Protein AF-A0A968XPE2-F1 (afdb_monomer)

Nearest PDB structure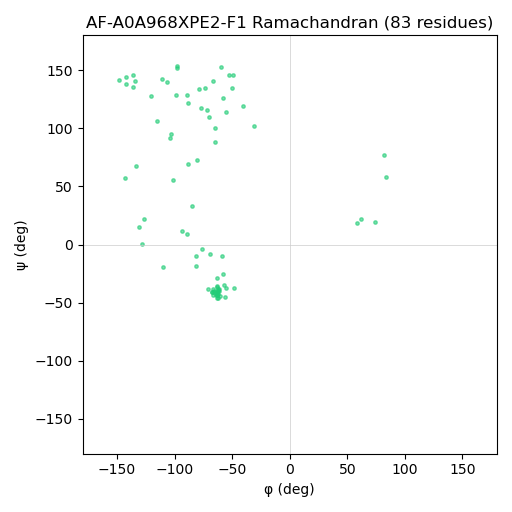s (foldseek):
  4ioa-assembly1_W  TM=9.287E-01  e=2.825E-03  Deinococcus radiodurans
  3pip-assembly1_W  TM=9.243E-01  e=3.987E-03  Deinococcus radiodurans
  8cvm-assembly1_y  TM=9.393E-01  e=6.920E-03  Cutibacterium acnes
  6ywy-assembly1_U  TM=7.760E-01  e=1.583E-02  Neurospora crassa
  7pkt-assembly1_x  TM=6.448E-01  e=1.437E-01  Chlamydomonas reinhardtii

pLDDT: mean 79.41, std 13.46, range [47.72, 92.25]

Mean predicted aligned error: 11.91 Å

Sequence (85 aa):
MEQYGSPARRPEDQLATLKGLGLNKMNRRREVEDTPSVRGMLTKVDTWVRIVTRSNAPSRAVFEMVAAIFGREAGSRHAAQRDQR

Structure (mmCIF, N/CA/C/O backbone):
data_AF-A0A968XPE2-F1
#
_entry.id   AF-A0A968XPE2-F1
#
loop_
_atom_site.group_PDB
_atom_site.id
_atom_site.type_symbol
_atom_site.label_atom_id
_atom_site.label_alt_id
_atom_site.label_comp_id
_atom_site.label_asym_id
_atom_site.label_entity_id
_atom_site.label_seq_id
_atom_site.pdbx_PDB_ins_code
_atom_site.Cartn_x
_atom_site.Cartn_y
_atom_site.Cartn_z
_atom_site.occupancy
_atom_site.B_iso_or_equiv
_atom_site.auth_seq_id
_atom_site.auth_comp_id
_atom_site.auth_asym_id
_atom_site.auth_atom_id
_atom_site.pdbx_PDB_model_num
ATOM 1 N N . MET A 1 1 ? -0.424 2.894 5.530 1.00 85.75 1 MET A N 1
ATOM 2 C CA . MET A 1 1 ? 0.350 1.964 4.670 1.00 85.75 1 MET A CA 1
ATOM 3 C C . MET A 1 1 ? 1.714 2.560 4.343 1.00 85.75 1 MET A C 1
ATOM 5 O O . MET A 1 1 ? 1.820 3.780 4.293 1.00 85.75 1 MET A O 1
ATOM 9 N N . GLU A 1 2 ? 2.734 1.724 4.157 1.00 89.44 2 GLU A N 1
ATOM 10 C CA . GLU A 1 2 ? 4.134 2.097 3.910 1.00 89.44 2 GLU A CA 1
ATOM 11 C C . GLU A 1 2 ? 4.737 1.251 2.786 1.00 89.44 2 GLU A C 1
ATOM 13 O O . GLU A 1 2 ? 4.564 0.035 2.784 1.00 89.44 2 GLU A O 1
ATOM 18 N N . GLN A 1 3 ? 5.468 1.867 1.856 1.00 89.88 3 GLN A N 1
ATOM 19 C CA . GLN A 1 3 ? 6.236 1.132 0.846 1.00 89.88 3 GLN A CA 1
ATOM 20 C C . GLN A 1 3 ? 7.640 0.804 1.368 1.00 89.88 3 GLN A C 1
ATOM 22 O O . GLN A 1 3 ? 8.404 1.724 1.663 1.00 89.88 3 GLN A O 1
ATOM 27 N N . TYR A 1 4 ? 7.999 -0.482 1.416 1.00 87.88 4 TYR A N 1
ATOM 28 C CA . TYR A 1 4 ? 9.327 -0.943 1.854 1.00 87.88 4 TYR A CA 1
ATOM 29 C C . TYR A 1 4 ? 10.193 -1.513 0.720 1.00 87.88 4 TYR A C 1
ATOM 31 O O . TYR A 1 4 ? 11.409 -1.604 0.866 1.00 87.88 4 TYR A O 1
ATOM 39 N N . GLY A 1 5 ? 9.585 -1.908 -0.404 1.00 84.12 5 GLY A N 1
ATOM 40 C CA . GLY A 1 5 ? 10.273 -2.515 -1.547 1.00 84.12 5 GLY A CA 1
ATOM 41 C C . GLY A 1 5 ? 10.300 -1.612 -2.783 1.00 84.12 5 GLY A C 1
ATOM 42 O O . GLY A 1 5 ? 9.321 -0.927 -3.079 1.00 84.12 5 GLY A O 1
ATOM 43 N N . SER A 1 6 ? 11.417 -1.634 -3.521 1.00 85.75 6 SER A N 1
ATOM 44 C CA . SER A 1 6 ? 11.582 -0.859 -4.761 1.00 85.75 6 SER A CA 1
ATOM 45 C C . SER A 1 6 ? 10.878 -1.521 -5.952 1.00 85.75 6 SER A C 1
ATOM 47 O O . SER A 1 6 ? 11.075 -2.718 -6.176 1.00 85.75 6 SER A O 1
ATOM 49 N N . PRO A 1 7 ? 10.118 -0.766 -6.769 1.00 84.06 7 PRO A N 1
ATOM 50 C CA . PRO A 1 7 ? 9.408 -1.313 -7.922 1.00 84.06 7 PRO A CA 1
ATOM 51 C C . PRO A 1 7 ? 10.191 -1.220 -9.250 1.00 84.06 7 PRO A C 1
ATOM 53 O O . PRO A 1 7 ? 9.623 -1.469 -10.306 1.00 84.06 7 PRO A O 1
ATOM 56 N N . ALA A 1 8 ? 11.488 -0.886 -9.234 1.00 84.88 8 ALA A N 1
ATOM 57 C CA . ALA A 1 8 ? 12.280 -0.507 -10.421 1.00 84.88 8 ALA A CA 1
ATOM 58 C C . ALA A 1 8 ? 12.385 -1.546 -11.567 1.00 84.88 8 ALA A C 1
ATOM 60 O O . ALA A 1 8 ? 12.886 -1.218 -12.637 1.00 84.88 8 ALA A O 1
ATOM 61 N N . ARG A 1 9 ? 11.943 -2.793 -11.364 1.00 86.44 9 ARG A N 1
ATOM 62 C CA . ARG A 1 9 ? 11.936 -3.866 -12.381 1.00 86.44 9 ARG A CA 1
ATOM 63 C C . ARG A 1 9 ? 10.558 -4.513 -12.551 1.00 86.44 9 ARG A C 1
ATOM 65 O O . ARG A 1 9 ? 10.464 -5.675 -12.939 1.00 86.44 9 ARG A O 1
ATOM 72 N N . ARG A 1 10 ? 9.495 -3.813 -12.159 1.00 85.31 10 ARG A N 1
ATOM 73 C CA . ARG A 1 10 ? 8.128 -4.337 -12.189 1.00 85.31 10 ARG A CA 1
ATOM 74 C C . ARG A 1 10 ? 7.384 -3.884 -13.439 1.00 85.31 10 ARG A C 1
ATOM 76 O O . ARG A 1 10 ? 7.719 -2.831 -13.982 1.00 85.31 10 ARG A O 1
ATOM 83 N N . PRO A 1 11 ? 6.406 -4.683 -13.898 1.00 91.06 11 PRO A N 1
ATOM 84 C CA . PRO A 1 11 ? 5.584 -4.293 -15.027 1.00 91.06 11 PRO A CA 1
ATOM 85 C C . PRO A 1 11 ? 4.826 -2.988 -14.736 1.00 91.06 11 PRO A C 1
ATOM 87 O O . PRO A 1 11 ? 4.604 -2.592 -13.585 1.00 91.06 11 PRO A O 1
ATOM 90 N N . GLU A 1 12 ? 4.514 -2.265 -15.809 1.00 90.50 12 GLU A N 1
ATOM 91 C CA . GLU A 1 12 ? 4.042 -0.878 -15.753 1.00 90.50 12 GLU A CA 1
ATOM 92 C C . GLU A 1 12 ? 2.696 -0.726 -15.027 1.00 90.50 12 GLU A C 1
ATOM 94 O O . GLU A 1 12 ? 2.444 0.279 -14.363 1.00 90.50 12 GLU A O 1
ATOM 99 N N . ASP A 1 13 ? 1.863 -1.763 -15.066 1.00 91.12 13 ASP A N 1
ATOM 100 C CA . ASP A 1 13 ? 0.575 -1.852 -14.380 1.00 91.12 13 ASP A CA 1
ATOM 101 C C . ASP A 1 13 ? 0.711 -1.800 -12.845 1.00 91.12 13 ASP A C 1
ATOM 103 O O . ASP A 1 13 ? -0.053 -1.115 -12.152 1.00 91.12 13 ASP A O 1
ATOM 107 N N . GLN A 1 14 ? 1.725 -2.465 -12.293 1.00 89.88 14 GLN A N 1
ATOM 108 C CA . GLN A 1 14 ? 2.031 -2.431 -10.863 1.00 89.88 14 GLN A CA 1
ATOM 109 C C . GLN A 1 14 ? 2.587 -1.064 -10.457 1.00 89.88 14 GLN A C 1
ATOM 111 O O . GLN A 1 14 ? 2.217 -0.524 -9.410 1.00 89.88 14 GLN A O 1
ATOM 116 N N . LEU A 1 15 ? 3.417 -0.456 -11.311 1.00 90.31 15 LEU A N 1
ATOM 117 C CA . LEU A 1 15 ? 3.913 0.908 -11.113 1.00 90.31 15 LEU A CA 1
ATOM 118 C C . LEU A 1 15 ? 2.767 1.928 -11.114 1.00 90.31 15 LEU A C 1
ATOM 120 O O . LEU A 1 15 ? 2.732 2.816 -10.260 1.00 90.31 15 LEU A O 1
ATOM 124 N N . ALA A 1 16 ? 1.810 1.788 -12.031 1.00 92.12 16 ALA A N 1
ATOM 125 C CA . ALA A 1 16 ? 0.610 2.616 -12.081 1.00 92.12 16 ALA A CA 1
ATOM 126 C C . ALA A 1 16 ? -0.251 2.442 -10.820 1.00 92.12 16 ALA A C 1
ATOM 128 O O . ALA A 1 16 ? -0.725 3.431 -10.262 1.00 92.12 16 ALA A O 1
ATOM 129 N N . THR A 1 17 ? -0.375 1.213 -10.310 1.00 91.88 17 THR A N 1
ATOM 130 C CA . THR A 1 17 ? -1.097 0.923 -9.060 1.00 91.88 17 THR A CA 1
ATOM 131 C C . THR A 1 17 ? -0.442 1.616 -7.861 1.00 91.88 17 THR A C 1
ATOM 133 O O . THR A 1 17 ? -1.119 2.294 -7.090 1.00 91.88 17 THR A O 1
ATOM 136 N N . LEU A 1 18 ? 0.887 1.538 -7.730 1.00 90.25 18 LEU A N 1
ATOM 137 C CA . LEU A 1 18 ? 1.626 2.243 -6.675 1.00 90.25 18 LEU A CA 1
ATOM 138 C C . LEU A 1 18 ? 1.469 3.766 -6.782 1.00 90.25 18 LEU A C 1
ATOM 140 O O . LEU A 1 18 ? 1.267 4.433 -5.767 1.00 90.25 18 LEU A O 1
ATOM 144 N N . LYS A 1 19 ? 1.494 4.324 -8.000 1.00 90.06 19 LYS A N 1
ATOM 145 C CA . LYS A 1 19 ? 1.220 5.751 -8.237 1.00 90.06 19 LYS A CA 1
ATOM 146 C C . LYS A 1 19 ? -0.211 6.133 -7.843 1.00 90.06 19 LYS A C 1
ATOM 148 O O . LYS A 1 19 ? -0.381 7.142 -7.162 1.00 90.06 19 LYS A O 1
ATOM 153 N N . GLY A 1 20 ? -1.209 5.319 -8.195 1.00 90.06 20 GLY A N 1
ATOM 154 C CA . GLY A 1 20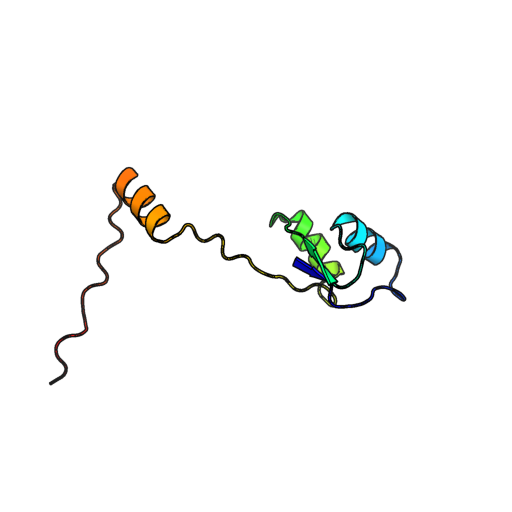 ? -2.619 5.520 -7.833 1.00 90.06 20 GLY A CA 1
ATOM 155 C C . GLY A 1 20 ? -2.868 5.461 -6.323 1.00 90.06 20 GLY A C 1
ATOM 156 O O . GLY A 1 20 ? -3.624 6.261 -5.780 1.00 90.06 20 GLY A O 1
ATOM 157 N N . LEU A 1 21 ? -2.135 4.596 -5.619 1.00 89.94 21 LEU A N 1
ATOM 158 C CA . LEU A 1 21 ? -2.105 4.536 -4.155 1.00 89.94 21 LEU A CA 1
ATOM 159 C C . LEU A 1 21 ? -1.275 5.668 -3.517 1.00 89.94 21 LEU A C 1
ATOM 161 O O . LEU A 1 21 ? -1.215 5.781 -2.294 1.00 89.94 21 LEU A O 1
ATOM 165 N N . GLY A 1 22 ? -0.620 6.527 -4.304 1.00 88.75 22 GLY A N 1
ATOM 166 C CA . GLY A 1 22 ? 0.213 7.622 -3.803 1.00 88.75 22 GLY A CA 1
ATOM 167 C C . GLY A 1 22 ? 1.564 7.184 -3.223 1.00 88.75 22 GLY A C 1
ATOM 168 O O . GLY A 1 22 ? 2.180 7.946 -2.475 1.00 88.75 22 GLY A O 1
ATOM 169 N N . LEU A 1 23 ? 2.032 5.983 -3.568 1.00 88.06 23 LEU A N 1
ATOM 170 C CA . LEU A 1 23 ? 3.302 5.370 -3.163 1.00 88.06 23 LEU A CA 1
ATOM 171 C C . LEU A 1 23 ? 4.350 5.480 -4.289 1.00 88.06 23 LEU A C 1
ATOM 173 O O . LEU A 1 23 ? 4.900 4.491 -4.760 1.00 88.06 23 LEU A O 1
ATOM 177 N N . ASN A 1 24 ? 4.610 6.705 -4.759 1.00 83.31 24 ASN A N 1
ATOM 178 C CA . ASN A 1 24 ? 5.525 6.965 -5.886 1.00 83.31 24 ASN A CA 1
ATOM 179 C C . ASN A 1 24 ? 7.020 6.995 -5.487 1.00 83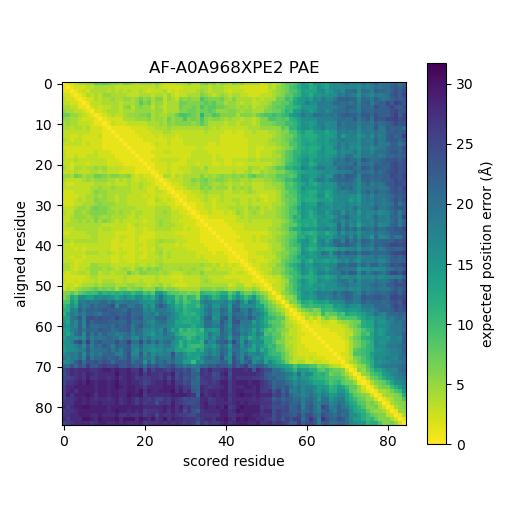.31 24 ASN A C 1
ATOM 181 O O . ASN A 1 24 ? 7.893 7.075 -6.346 1.00 83.31 24 ASN A O 1
ATOM 185 N N . LYS A 1 25 ? 7.337 6.996 -4.185 1.00 83.31 25 LYS A N 1
ATOM 186 C CA . LYS A 1 25 ? 8.713 7.031 -3.662 1.00 83.31 25 LYS A CA 1
ATOM 187 C C . LYS A 1 25 ? 8.869 6.044 -2.508 1.00 83.31 25 LYS A C 1
ATOM 189 O O . LYS A 1 25 ? 7.962 5.923 -1.689 1.00 83.31 25 LYS A O 1
ATOM 194 N N . MET A 1 26 ? 10.056 5.445 -2.407 1.00 87.62 26 MET A N 1
ATOM 195 C CA . MET A 1 26 ? 10.442 4.552 -1.310 1.00 87.62 26 MET A CA 1
ATOM 196 C C . MET A 1 26 ? 10.221 5.188 0.063 1.00 87.62 26 MET A C 1
ATOM 198 O O . MET A 1 26 ? 10.400 6.397 0.226 1.00 87.62 26 MET A O 1
ATOM 202 N N . ASN A 1 27 ? 9.856 4.362 1.049 1.00 84.44 27 ASN A N 1
ATOM 203 C CA . ASN A 1 27 ? 9.610 4.761 2.438 1.00 84.44 27 ASN A CA 1
ATOM 204 C C . ASN A 1 27 ? 8.513 5.828 2.602 1.00 84.44 27 ASN A C 1
ATOM 206 O O . ASN A 1 27 ? 8.423 6.498 3.632 1.00 84.44 27 ASN A O 1
ATOM 210 N N . ARG A 1 28 ? 7.645 6.010 1.597 1.00 86.88 28 ARG A N 1
ATOM 211 C CA . ARG A 1 28 ? 6.445 6.831 1.753 1.00 86.8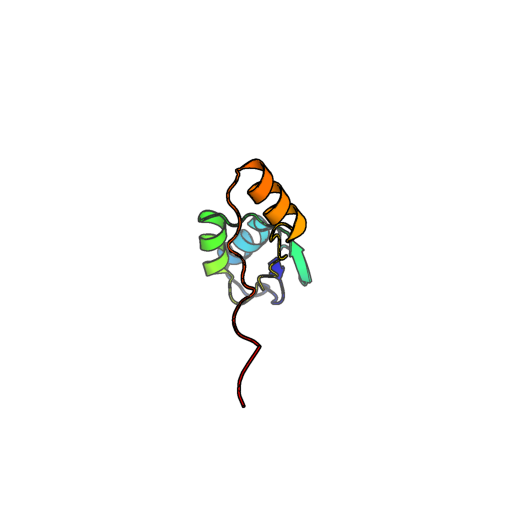8 28 ARG A CA 1
ATOM 212 C C . ARG A 1 28 ? 5.423 6.092 2.595 1.00 86.88 28 ARG A C 1
ATOM 214 O O . ARG A 1 28 ? 5.102 4.931 2.339 1.00 86.88 28 ARG A O 1
ATOM 221 N N . ARG A 1 29 ? 4.849 6.829 3.541 1.00 89.25 29 ARG A N 1
ATOM 222 C CA . ARG A 1 29 ? 3.647 6.437 4.265 1.00 89.25 29 ARG A CA 1
ATOM 223 C C . ARG A 1 29 ? 2.470 7.259 3.781 1.00 89.25 29 ARG A C 1
ATOM 225 O O . ARG A 1 29 ? 2.602 8.460 3.542 1.00 89.25 29 ARG A O 1
ATOM 232 N N . ARG A 1 30 ? 1.324 6.607 3.646 1.00 87.75 30 ARG A N 1
ATOM 233 C CA . ARG A 1 30 ? 0.055 7.261 3.343 1.00 87.75 30 ARG A CA 1
ATOM 234 C C . ARG A 1 30 ? -1.070 6.583 4.108 1.00 87.75 30 ARG A C 1
ATOM 236 O O . ARG A 1 30 ? -1.037 5.371 4.331 1.00 87.75 30 ARG A O 1
ATOM 243 N N . GLU A 1 31 ? -2.037 7.375 4.537 1.00 88.56 31 GLU A N 1
ATOM 244 C CA . GLU A 1 31 ? -3.304 6.882 5.063 1.00 88.56 31 GLU A CA 1
ATOM 245 C C . GLU A 1 31 ? -4.270 6.728 3.888 1.00 88.56 31 GLU A C 1
ATOM 247 O O . GLU A 1 31 ? -4.389 7.624 3.049 1.00 88.56 31 GLU A O 1
ATOM 252 N N . VAL A 1 32 ? -4.884 5.554 3.781 1.00 86.38 32 VAL A N 1
ATOM 253 C CA . VAL A 1 32 ? -5.875 5.239 2.750 1.00 86.38 32 VAL A CA 1
ATOM 254 C C . VAL A 1 32 ? -7.033 4.541 3.429 1.00 86.38 32 VAL A C 1
ATOM 256 O O . VAL A 1 32 ? -6.828 3.750 4.351 1.00 86.38 32 VAL A O 1
ATOM 259 N N . GLU A 1 33 ? -8.233 4.878 2.979 1.00 86.56 33 GLU A N 1
ATOM 260 C CA . GLU A 1 33 ? -9.465 4.274 3.450 1.00 86.56 33 GLU A CA 1
ATOM 261 C C . GLU A 1 33 ? -9.541 2.798 3.058 1.00 86.56 33 GLU A C 1
ATOM 263 O O . GLU A 1 33 ? -9.167 2.395 1.951 1.00 86.56 33 GLU A O 1
ATOM 268 N N . ASP A 1 34 ? -10.051 1.989 3.977 1.00 86.75 34 ASP A N 1
ATOM 269 C CA . ASP A 1 34 ? -10.179 0.552 3.805 1.00 86.75 34 ASP A CA 1
ATOM 270 C C . ASP A 1 34 ? -11.418 0.193 2.970 1.00 86.75 34 ASP A C 1
ATOM 272 O O . ASP A 1 34 ? -12.432 -0.287 3.474 1.00 86.75 34 ASP A O 1
ATOM 276 N N . THR A 1 35 ? -11.339 0.470 1.668 1.00 92.25 35 THR A N 1
ATOM 277 C CA . THR A 1 35 ? -12.394 0.152 0.697 1.00 92.25 35 THR A CA 1
ATOM 278 C C . THR A 1 35 ? -12.092 -1.153 -0.053 1.00 92.25 35 THR A C 1
ATOM 280 O O . THR A 1 35 ? -10.920 -1.497 -0.251 1.00 92.25 35 THR A O 1
ATOM 283 N N . PRO A 1 36 ? -13.112 -1.879 -0.558 1.00 91.81 36 PRO A N 1
ATOM 284 C CA . PRO A 1 36 ? -12.898 -3.083 -1.368 1.00 91.81 36 PRO A CA 1
ATOM 285 C C . PRO A 1 36 ? -11.999 -2.840 -2.588 1.00 91.81 36 PRO A 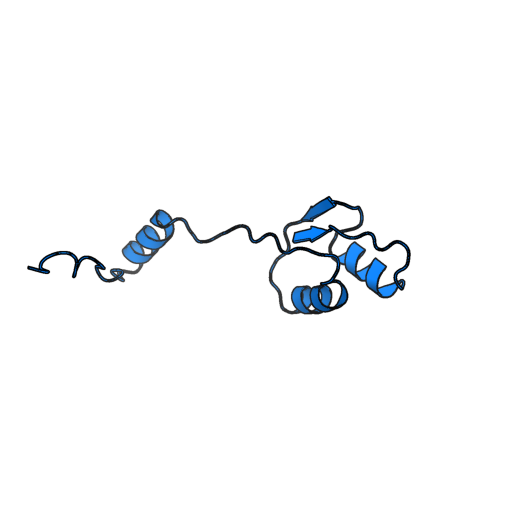C 1
ATOM 287 O O . PRO A 1 36 ? -11.144 -3.665 -2.907 1.00 91.81 36 PRO A O 1
ATOM 290 N N . SER A 1 37 ? -12.133 -1.675 -3.227 1.00 90.56 37 SER A N 1
ATOM 291 C CA . SER A 1 37 ? -11.300 -1.268 -4.363 1.00 90.56 37 SER A CA 1
ATOM 292 C C . SER A 1 37 ? -9.827 -1.124 -3.974 1.00 90.56 37 SER A C 1
ATOM 294 O O . SER A 1 37 ? -8.946 -1.606 -4.686 1.00 90.56 37 SER A O 1
ATOM 296 N N . VAL A 1 38 ? -9.543 -0.505 -2.822 1.00 91.00 38 VAL A N 1
ATOM 297 C CA . VAL A 1 38 ? -8.174 -0.369 -2.297 1.00 91.00 38 VAL A CA 1
ATOM 298 C C . VAL A 1 38 ? -7.590 -1.728 -1.930 1.00 91.00 38 VAL A C 1
ATOM 300 O O . VAL A 1 38 ? -6.435 -1.992 -2.259 1.00 91.00 38 VAL A O 1
ATOM 303 N N . ARG A 1 39 ? -8.380 -2.620 -1.323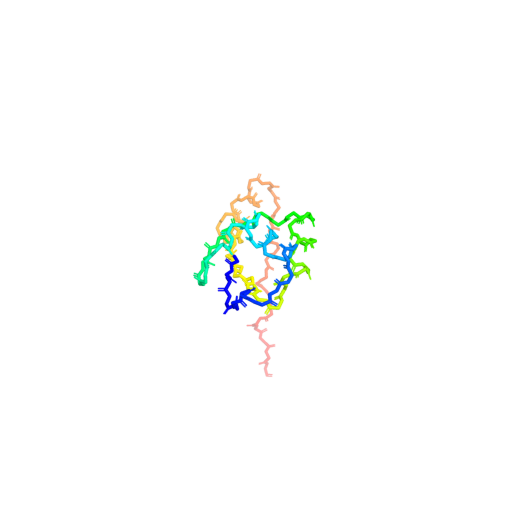 1.00 90.50 39 ARG A N 1
ATOM 304 C CA . ARG A 1 39 ? -7.948 -3.995 -1.033 1.00 90.50 39 ARG A CA 1
ATOM 305 C C . ARG A 1 39 ? -7.583 -4.759 -2.306 1.00 90.50 39 ARG A C 1
ATOM 307 O O . ARG A 1 39 ? -6.524 -5.373 -2.344 1.00 90.50 39 ARG A O 1
ATOM 314 N N . GLY A 1 40 ? -8.392 -4.654 -3.363 1.00 92.12 40 GLY A N 1
ATOM 315 C CA . GLY A 1 40 ? -8.092 -5.273 -4.658 1.00 92.12 40 GLY A CA 1
ATOM 316 C C . GLY A 1 40 ? -6.816 -4.727 -5.314 1.00 92.12 40 GLY A C 1
ATOM 317 O O . GLY A 1 40 ? -6.050 -5.485 -5.908 1.00 92.12 40 GLY A O 1
ATOM 318 N N . MET A 1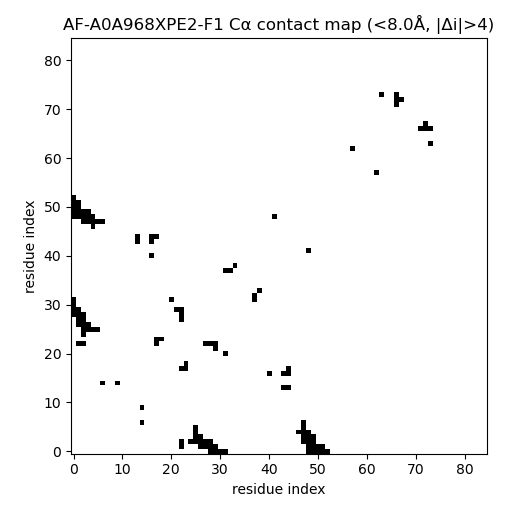 41 ? -6.542 -3.425 -5.172 1.00 91.75 41 MET A N 1
ATOM 319 C CA . MET A 1 41 ? -5.268 -2.831 -5.600 1.00 91.75 41 MET A CA 1
ATOM 320 C C . MET A 1 41 ? -4.088 -3.323 -4.753 1.00 91.75 41 MET A C 1
ATOM 322 O O . MET A 1 41 ? -3.033 -3.625 -5.305 1.00 91.75 41 MET A O 1
ATOM 326 N N . LEU A 1 42 ? -4.265 -3.446 -3.433 1.00 90.62 42 LEU A N 1
ATOM 327 C 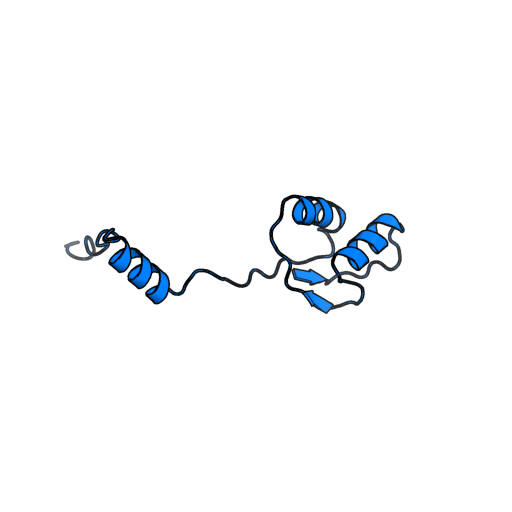CA . LEU A 1 42 ? -3.241 -3.948 -2.512 1.00 90.62 42 LEU A CA 1
ATOM 328 C C . LEU A 1 42 ? -2.840 -5.390 -2.823 1.00 90.62 42 LEU A C 1
ATOM 330 O O . LEU A 1 42 ? -1.654 -5.682 -2.777 1.00 90.62 42 LEU A O 1
ATOM 334 N N . THR A 1 43 ? -3.773 -6.261 -3.217 1.00 91.56 43 THR A N 1
ATOM 335 C CA . THR A 1 43 ? -3.459 -7.646 -3.619 1.00 91.56 43 THR A CA 1
ATOM 336 C C . THR A 1 43 ? -2.457 -7.717 -4.777 1.00 91.56 43 THR A C 1
ATOM 338 O O . THR A 1 43 ? -1.739 -8.699 -4.901 1.00 91.56 43 THR A O 1
ATOM 341 N N . LYS A 1 44 ? -2.369 -6.681 -5.622 1.00 89.75 44 LYS A N 1
ATOM 342 C CA . LYS A 1 44 ? -1.401 -6.629 -6.733 1.00 89.75 44 LYS A CA 1
ATOM 343 C C . LYS A 1 44 ? 0.006 -6.195 -6.307 1.00 89.75 44 LYS A C 1
ATOM 345 O O . LYS A 1 44 ? 0.949 -6.378 -7.072 1.00 89.75 44 LYS A O 1
ATOM 350 N N . VAL A 1 45 ? 0.144 -5.558 -5.143 1.00 90.19 45 VAL A N 1
ATOM 351 C CA . VAL A 1 45 ? 1.390 -4.923 -4.667 1.00 90.19 45 VAL A CA 1
ATOM 352 C C . VAL A 1 45 ? 1.750 -5.328 -3.233 1.00 90.19 45 VAL A C 1
ATOM 354 O O . VAL A 1 45 ? 2.584 -4.678 -2.597 1.00 90.19 45 VAL A O 1
ATOM 357 N N . ASP A 1 46 ? 1.130 -6.389 -2.714 1.00 87.69 46 ASP A N 1
ATOM 358 C CA . ASP A 1 46 ? 1.216 -6.818 -1.314 1.00 87.69 46 ASP A CA 1
ATOM 359 C C . ASP A 1 46 ? 2.669 -7.082 -0.891 1.00 87.69 46 ASP A C 1
ATOM 361 O O . ASP A 1 46 ? 3.080 -6.724 0.210 1.00 87.69 46 ASP A O 1
ATOM 365 N N . THR A 1 47 ? 3.488 -7.590 -1.817 1.00 86.56 47 THR A N 1
ATOM 366 C CA . THR A 1 47 ? 4.884 -7.965 -1.567 1.00 86.56 47 THR A CA 1
ATOM 367 C C . THR A 1 47 ? 5.817 -6.767 -1.322 1.00 86.56 47 THR A C 1
ATOM 369 O O . THR A 1 47 ? 6.981 -6.969 -0.967 1.00 86.56 47 THR A O 1
ATOM 372 N N . TRP A 1 48 ? 5.369 -5.519 -1.513 1.00 86.31 48 TRP A N 1
ATOM 373 C CA . TRP A 1 48 ? 6.193 -4.309 -1.294 1.00 86.31 48 TRP A CA 1
ATOM 374 C C . TRP A 1 48 ? 5.542 -3.264 -0.398 1.00 86.31 48 TRP A C 1
ATOM 376 O O . TRP A 1 48 ? 6.136 -2.202 -0.164 1.00 86.31 48 TRP A O 1
ATOM 386 N N . VAL A 1 49 ? 4.338 -3.543 0.097 1.00 88.69 49 VAL A N 1
ATOM 387 C CA . VAL A 1 49 ? 3.571 -2.618 0.922 1.00 88.69 49 VAL A CA 1
ATOM 388 C C . VAL A 1 49 ? 3.300 -3.251 2.274 1.00 88.69 49 VAL A C 1
ATOM 390 O O . VAL A 1 49 ? 2.768 -4.347 2.390 1.00 88.69 49 VAL A O 1
ATOM 393 N N . ARG A 1 50 ? 3.634 -2.518 3.330 1.00 88.94 50 ARG A N 1
ATOM 394 C CA . ARG A 1 50 ? 3.286 -2.863 4.699 1.00 88.94 50 ARG A CA 1
ATOM 395 C C . ARG A 1 50 ? 2.063 -2.067 5.127 1.00 88.94 50 ARG A C 1
ATOM 397 O O . ARG A 1 50 ? 2.032 -0.835 5.044 1.00 88.94 50 ARG A O 1
ATOM 404 N N . ILE A 1 51 ? 1.054 -2.755 5.648 1.00 86.88 51 ILE A N 1
ATOM 405 C CA . ILE A 1 51 ? -0.066 -2.095 6.315 1.00 86.88 51 ILE A CA 1
ATOM 406 C C . ILE A 1 51 ? 0.407 -1.679 7.708 1.00 86.88 51 ILE A C 1
ATOM 408 O O . ILE A 1 51 ? 0.795 -2.501 8.533 1.00 86.88 51 ILE A O 1
ATOM 412 N N . VAL A 1 52 ? 0.404 -0.371 7.946 1.00 84.38 52 VAL A N 1
ATOM 413 C CA . VAL A 1 52 ? 0.625 0.211 9.269 1.00 84.38 52 VAL A CA 1
ATOM 414 C C . VAL A 1 52 ? -0.752 0.623 9.755 1.00 84.38 52 VAL A C 1
ATOM 416 O O . VAL A 1 52 ? -1.263 1.667 9.346 1.00 84.38 52 VAL A O 1
ATOM 419 N N . THR A 1 53 ? -1.392 -0.254 10.526 1.00 77.50 53 THR A N 1
ATOM 420 C CA . THR A 1 53 ? -2.700 0.020 11.119 1.00 77.50 53 THR A CA 1
ATOM 421 C C . THR A 1 53 ? -2.516 1.073 12.198 1.00 77.50 53 THR A C 1
ATOM 423 O O . THR A 1 53 ? -1.933 0.805 13.247 1.00 77.50 53 THR A O 1
ATOM 426 N N . ARG A 1 54 ? -3.017 2.285 11.951 1.00 66.50 54 ARG A N 1
ATOM 427 C CA . ARG A 1 54 ? -3.277 3.228 13.035 1.00 66.50 54 ARG A CA 1
ATOM 428 C C . ARG A 1 54 ? -4.487 2.674 13.774 1.00 66.50 54 ARG A C 1
ATOM 430 O O . ARG A 1 54 ? -5.551 2.544 13.174 1.00 66.50 54 ARG A O 1
ATOM 437 N N . SER A 1 55 ? -4.327 2.282 15.033 1.00 60.41 55 SER A N 1
ATOM 438 C CA . SER A 1 55 ? -5.454 1.860 15.862 1.00 60.41 55 SER A CA 1
ATOM 439 C C . SER A 1 55 ? -6.380 3.062 16.066 1.00 60.41 55 SER A C 1
ATOM 441 O O . SER A 1 55 ? -6.216 3.821 17.014 1.00 60.41 55 SER A O 1
ATOM 443 N N . ASN A 1 56 ? -7.335 3.260 15.159 1.00 61.72 56 ASN A N 1
ATOM 444 C CA . ASN A 1 56 ? -8.433 4.208 15.331 1.00 61.72 56 ASN A CA 1
ATOM 445 C C . ASN A 1 56 ? -9.586 3.559 16.110 1.00 61.72 56 ASN A C 1
ATOM 447 O O . ASN A 1 56 ? -10.755 3.835 15.855 1.00 61.72 56 ASN A O 1
ATOM 451 N N . ALA A 1 57 ? -9.271 2.651 17.041 1.00 63.66 57 ALA A N 1
ATOM 452 C CA . ALA A 1 57 ? -10.263 2.291 18.033 1.00 63.66 57 ALA A CA 1
ATOM 453 C C . ALA A 1 57 ? -10.632 3.603 18.742 1.00 63.66 57 ALA A C 1
ATOM 455 O O . ALA A 1 57 ? -9.709 4.301 19.189 1.00 63.66 57 ALA A O 1
ATOM 456 N N . PRO A 1 58 ? -11.924 3.980 18.813 1.00 66.25 58 PRO A N 1
ATOM 457 C CA . PRO A 1 58 ? -12.317 5.081 19.675 1.00 66.25 58 PRO A CA 1
ATOM 458 C C . PRO A 1 58 ? -11.699 4.797 21.041 1.00 66.25 58 PRO A C 1
ATOM 460 O O . PRO A 1 58 ? -11.705 3.646 21.495 1.00 66.25 58 PRO A O 1
ATOM 463 N N . SER A 1 59 ? -11.085 5.810 21.659 1.00 74.94 59 SER A N 1
ATOM 464 C CA . SER A 1 59 ? -10.527 5.631 22.997 1.00 74.94 59 SER A CA 1
ATOM 465 C C . SER A 1 59 ? -11.596 4.979 23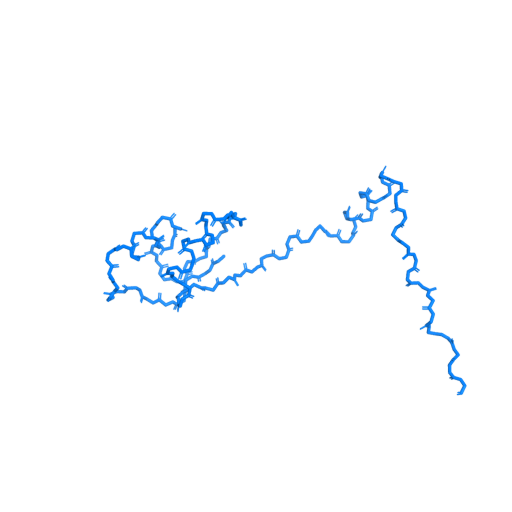.871 1.00 74.94 59 SER A C 1
ATOM 467 O O . SER A 1 59 ? -12.788 5.225 23.674 1.00 74.94 59 SER A O 1
ATOM 469 N N . ARG A 1 60 ? -11.199 4.127 24.821 1.00 73.75 60 ARG A N 1
ATOM 470 C CA . ARG A 1 60 ? -12.168 3.471 25.711 1.00 73.75 60 ARG A CA 1
ATOM 471 C C . ARG A 1 60 ? -13.153 4.494 26.288 1.00 73.75 60 ARG A C 1
ATOM 473 O O . ARG A 1 60 ? -14.339 4.232 26.305 1.00 73.75 60 ARG A O 1
ATOM 480 N N . ALA A 1 61 ? -12.676 5.699 26.601 1.00 73.44 61 ALA A N 1
ATOM 481 C CA . ALA A 1 61 ? -13.503 6.834 26.999 1.00 73.44 61 ALA A CA 1
ATOM 482 C C . ALA A 1 61 ? -14.590 7.220 25.976 1.00 73.44 61 ALA A C 1
ATOM 484 O O . ALA A 1 61 ? -15.731 7.420 26.368 1.00 73.44 61 ALA A O 1
ATOM 485 N N . VAL A 1 62 ? -14.281 7.298 24.679 1.00 76.38 62 VAL A N 1
ATOM 486 C CA . VAL A 1 62 ? -15.282 7.559 23.630 1.00 76.38 62 VAL A CA 1
ATOM 487 C C . VAL A 1 62 ? -16.257 6.387 23.501 1.00 76.38 62 VAL A C 1
ATOM 489 O O . VAL A 1 62 ? -17.449 6.614 23.330 1.00 76.38 62 VAL A O 1
ATOM 492 N N . PHE A 1 63 ? -15.789 5.144 23.627 1.00 73.12 63 PHE A N 1
ATOM 493 C CA . PHE A 1 63 ? -16.666 3.972 23.568 1.00 73.12 63 PHE A CA 1
ATOM 494 C C . PHE A 1 63 ? -17.633 3.912 24.763 1.00 73.12 63 PHE A C 1
ATOM 496 O O . PHE A 1 63 ? -18.824 3.697 24.568 1.00 73.12 63 PHE A O 1
ATOM 503 N N . GLU A 1 64 ? -17.141 4.177 25.975 1.00 76.75 64 GLU A N 1
ATOM 504 C CA . GLU A 1 64 ? -17.941 4.277 27.205 1.00 76.75 64 GLU A CA 1
ATOM 505 C C . GLU A 1 64 ? -18.900 5.478 27.152 1.00 76.75 64 GLU A C 1
ATOM 507 O O . GLU A 1 64 ? -20.063 5.354 27.519 1.00 76.75 64 GLU A O 1
ATOM 512 N N . MET A 1 65 ? -18.460 6.627 26.625 1.00 77.00 65 MET A N 1
ATOM 513 C CA . MET A 1 65 ? -19.308 7.812 26.445 1.00 77.00 65 MET A CA 1
ATOM 514 C C . MET A 1 65 ? -20.457 7.539 25.468 1.00 77.00 65 MET A C 1
ATOM 516 O O . MET A 1 65 ? -21.605 7.862 25.760 1.00 77.00 65 MET A O 1
ATOM 520 N N . VAL A 1 66 ? -20.171 6.914 24.322 1.00 79.44 66 VAL A N 1
ATOM 521 C CA . VAL A 1 66 ? -21.194 6.511 23.346 1.00 79.44 66 VAL A CA 1
ATOM 522 C C . VAL A 1 66 ? -22.124 5.453 23.953 1.00 79.44 66 VAL A C 1
ATOM 524 O O . VAL A 1 66 ? -23.339 5.571 23.825 1.00 79.44 66 VAL A O 1
ATOM 527 N N . ALA A 1 67 ? -21.593 4.461 24.673 1.00 79.31 67 ALA A N 1
ATOM 528 C CA . ALA A 1 67 ? -22.389 3.440 25.355 1.00 79.31 67 ALA A CA 1
ATOM 529 C C . ALA A 1 67 ? -23.329 4.031 26.424 1.00 79.31 67 ALA A C 1
ATOM 531 O O . ALA A 1 67 ? -24.484 3.610 26.510 1.00 79.31 67 ALA A O 1
ATOM 532 N N . ALA A 1 68 ? -22.874 5.044 27.170 1.00 78.88 68 ALA A N 1
ATOM 533 C CA . ALA A 1 68 ? -23.680 5.785 28.138 1.00 78.88 68 ALA A CA 1
ATOM 534 C C . ALA A 1 68 ? -24.790 6.616 27.468 1.00 78.88 68 ALA A C 1
ATOM 536 O O . ALA A 1 68 ? -25.920 6.612 27.947 1.00 78.88 68 ALA A O 1
ATOM 537 N N . ILE A 1 69 ? -24.505 7.271 26.332 1.00 82.19 69 ILE A N 1
ATOM 538 C CA . ILE A 1 69 ? -25.509 8.021 25.548 1.00 82.19 69 ILE A CA 1
ATOM 539 C C . ILE A 1 69 ? -26.599 7.086 25.003 1.00 82.19 69 ILE A C 1
ATOM 541 O O . ILE A 1 69 ? -27.779 7.423 25.046 1.00 82.19 69 ILE A O 1
ATOM 545 N N . PHE A 1 70 ? -26.218 5.905 24.507 1.00 83.00 70 PHE A N 1
ATOM 546 C CA . PHE A 1 70 ? -27.148 4.912 23.957 1.00 83.00 70 PHE A CA 1
ATOM 547 C C . PHE A 1 70 ? -27.689 3.916 25.003 1.00 83.00 70 PHE A C 1
ATOM 549 O O . PHE A 1 70 ? -28.342 2.942 24.630 1.00 83.00 70 PHE A O 1
ATOM 556 N N . GLY A 1 71 ? -27.440 4.140 26.301 1.00 69.88 71 GLY A N 1
ATOM 557 C CA . GLY A 1 71 ? -28.020 3.360 27.401 1.00 69.88 71 GLY A CA 1
ATOM 558 C C . GLY A 1 71 ? -27.660 1.869 27.414 1.00 69.88 71 GLY A C 1
ATOM 559 O O . GLY A 1 71 ? -28.392 1.069 27.995 1.00 69.88 71 GLY A O 1
ATOM 560 N N . ARG A 1 72 ? -26.560 1.461 26.769 1.00 64.38 72 ARG A N 1
ATOM 561 C CA . ARG A 1 72 ? -26.111 0.063 26.756 1.00 64.38 72 ARG A CA 1
ATOM 562 C C . ARG A 1 72 ? -24.927 -0.071 27.699 1.00 64.38 72 ARG A C 1
ATOM 564 O O . ARG A 1 72 ? -23.791 0.121 27.280 1.00 64.38 72 ARG A O 1
ATOM 571 N N . GLU A 1 73 ? -25.186 -0.411 28.960 1.00 55.94 73 GLU A N 1
ATOM 572 C CA . GLU A 1 73 ? -24.116 -0.753 29.896 1.00 55.94 73 GLU A CA 1
ATOM 573 C C . GLU A 1 73 ? -23.276 -1.892 29.303 1.00 55.94 73 GLU A C 1
ATOM 575 O O . GLU A 1 73 ? -23.753 -3.011 29.082 1.00 55.94 73 GLU A O 1
ATOM 580 N N . ALA A 1 74 ? -22.016 -1.595 28.986 1.00 58.34 74 ALA A N 1
ATOM 581 C CA . ALA A 1 74 ? -21.041 -2.612 28.654 1.00 58.34 74 ALA A CA 1
ATOM 582 C C . ALA A 1 74 ? -20.839 -3.452 29.919 1.00 58.34 74 ALA A C 1
ATOM 584 O O . ALA A 1 74 ? -20.178 -3.024 30.861 1.00 58.34 74 ALA A O 1
ATOM 585 N N . GLY A 1 75 ? -21.489 -4.619 29.947 1.00 50.97 75 GLY A N 1
ATOM 586 C CA . GLY A 1 75 ? -21.554 -5.508 31.098 1.00 50.97 75 GLY A CA 1
ATOM 587 C C . GLY A 1 75 ? -20.225 -5.616 31.841 1.00 50.97 75 GLY A C 1
ATOM 588 O O . GLY A 1 75 ? -19.210 -6.044 31.285 1.00 50.97 75 GLY A O 1
ATOM 589 N N . SER A 1 76 ? -20.287 -5.215 33.110 1.00 55.97 76 SER A N 1
ATOM 590 C CA . SER A 1 76 ? -19.303 -5.413 34.166 1.00 55.97 76 SER A CA 1
ATOM 591 C C . SER A 1 76 ? -18.521 -6.720 33.994 1.00 55.97 76 SER A C 1
ATOM 593 O O . SER A 1 76 ? -18.982 -7.807 34.339 1.00 55.97 76 SER A O 1
ATOM 595 N N . ARG A 1 77 ? -17.287 -6.619 33.489 1.00 53.00 77 ARG A N 1
ATOM 596 C CA . ARG A 1 77 ? -16.255 -7.641 33.706 1.00 53.00 77 ARG A CA 1
ATOM 597 C C . ARG A 1 77 ? -15.510 -7.292 34.990 1.00 53.00 77 ARG A C 1
ATOM 599 O O . ARG A 1 77 ? -14.361 -6.857 34.969 1.00 53.00 77 ARG A O 1
ATOM 606 N N . HIS A 1 78 ? -16.211 -7.442 36.106 1.00 47.72 78 HIS A N 1
ATOM 607 C CA . HIS A 1 78 ? -15.643 -7.503 37.449 1.00 47.72 78 HIS A CA 1
ATOM 608 C C . HIS A 1 78 ? -16.284 -8.678 38.191 1.00 47.72 78 HIS A C 1
ATOM 610 O O . HIS A 1 78 ? -17.060 -8.522 39.125 1.00 47.72 78 HIS A O 1
ATOM 616 N N . ALA A 1 79 ? -15.975 -9.887 37.736 1.00 52.50 79 ALA A N 1
ATOM 617 C CA . ALA A 1 79 ? -16.186 -11.099 38.510 1.00 52.50 79 ALA A CA 1
ATOM 618 C C . ALA A 1 79 ? -15.097 -12.109 38.136 1.00 52.50 79 ALA A C 1
ATOM 620 O O . ALA A 1 79 ? -14.734 -12.213 36.967 1.00 52.50 79 ALA A O 1
ATOM 621 N N . ALA A 1 80 ? -14.618 -12.842 39.140 1.00 51.53 80 ALA A N 1
ATOM 622 C CA . ALA A 1 80 ? -13.607 -13.901 39.079 1.00 51.53 80 ALA A CA 1
ATOM 623 C C . ALA A 1 80 ? -12.123 -13.473 39.097 1.00 51.53 80 ALA A C 1
ATOM 625 O O . ALA A 1 80 ? -11.334 -13.873 38.253 1.00 51.53 80 ALA A O 1
ATOM 626 N N . GLN A 1 81 ? -11.712 -12.753 40.145 1.00 55.25 81 GLN A N 1
ATOM 627 C CA . GLN A 1 81 ? -10.386 -12.982 40.743 1.00 55.25 81 GLN A CA 1
ATOM 628 C C . GLN A 1 81 ? -10.463 -12.809 42.266 1.00 55.25 81 GLN A C 1
ATOM 630 O O . GLN A 1 81 ? -9.796 -11.969 42.860 1.00 55.25 81 GLN A O 1
ATOM 635 N N . ARG A 1 82 ? -11.334 -13.581 42.913 1.00 54.12 82 ARG A N 1
ATOM 636 C CA . ARG A 1 82 ? -11.212 -13.903 44.335 1.00 54.12 82 ARG A CA 1
ATOM 637 C C . ARG A 1 82 ? -11.645 -15.346 44.510 1.00 54.12 82 ARG A C 1
ATOM 639 O O . ARG A 1 82 ? -12.636 -15.758 43.920 1.00 54.12 82 ARG A O 1
ATOM 646 N N . ASP A 1 83 ? -10.876 -16.035 45.336 1.00 54.31 83 ASP A N 1
ATOM 647 C CA . ASP A 1 83 ? -11.046 -17.417 45.768 1.00 54.31 83 ASP A CA 1
ATOM 648 C C . ASP A 1 83 ? -10.522 -18.488 44.795 1.00 54.31 83 ASP A C 1
ATOM 650 O O . ASP A 1 83 ? -11.256 -19.182 44.099 1.00 54.31 83 ASP A O 1
ATOM 654 N N . GLN A 1 84 ? -9.198 -18.649 44.796 1.00 50.09 84 GLN A N 1
ATOM 655 C CA . GLN A 1 84 ? -8.636 -19.995 44.881 1.00 50.09 84 GLN A CA 1
ATOM 656 C C . GLN A 1 84 ? -7.880 -20.063 46.207 1.00 50.09 84 GLN A C 1
ATOM 658 O O . GLN A 1 84 ? -6.871 -19.379 46.391 1.00 50.09 84 GLN A O 1
ATOM 663 N N . ARG A 1 85 ? -8.492 -20.787 47.146 1.00 51.41 85 ARG A N 1
ATOM 664 C CA . ARG A 1 85 ? -7.852 -21.340 48.338 1.00 51.41 85 ARG A CA 1
ATOM 665 C C . ARG A 1 85 ? -6.838 -22.405 47.950 1.00 51.41 85 ARG A C 1
ATOM 667 O O . ARG A 1 85 ? -7.066 -23.056 46.906 1.00 51.41 85 ARG A O 1
#

Foldseek 3Di:
DFFADDCVPPDVVLQVLCVVVVNNDHGDDDDDDPDPVNVVSCVSVVVGDDDDDPPPPPPVVVVVVVCVVVVNPPDDPPDDDDDDD

Radius of gyration: 21.23 Å; Cα contacts (8 Å, |Δi|>4): 65; chains: 1; bounding box: 40×29×64 Å

Solvent-accessible surface area (backbone atoms only — not comparable to full-atom values): 5543 Å² total; per-residue (Å²): 51,33,31,81,50,85,65,91,87,57,62,68,69,56,54,49,49,32,45,74,71,69,50,77,50,83,72,36,70,47,88,73,76,96,40,73,70,51,52,61,55,40,71,72,46,50,93,31,46,45,82,60,80,75,82,77,66,67,52,70,67,55,50,51,51,51,28,60,76,71,69,48,80,78,74,82,88,81,78,86,91,74,86,84,129

Secondary structure (DSSP, 8-state):
-EE-S--TTS-HHHHHHHHHTT--STT-B------HHHHHHHHTTGGGEE------PPPHHHHHHHHHHTT--------S-S---